Protein AF-A0A328B1W5-F1 (afdb_monomer_lite)

Organism: NCBI:txid1813876

Sequence (144 aa):
MLCAGCALLAGAPPAYAFVLVRAVEPPPRAYAAGPTQTGATWEMILPRVEQVDYLCRLAMGGLPAGAATTAYYWGCYNSKLDAVILVARDGWPSRREWDANRAHEWAHARGWRHNPDGHGTGPASLPPPGAADFRVAARGPAAK

Radius of gyration: 23.41 Å; chains: 1; bounding box: 67×84×39 Å

pLDDT: mean 70.81, std 22.32, range [29.48, 98.0]

Foldseek 3Di:
DDDDDDDDDDPDDPPPPPPDLPLDDADDPVLLDDAFPVNDEEEDEDADQVVQQVVQCVLVPHDDPPPPDPDGDQWAQRPVVSYTYHYDCVVDPDPVNRVRVVSVRSSVRQPADADPVRDDDDPSRDRPVDPPDPDDPPPDDDDD

Structure (mmCIF, N/CA/C/O backbone):
data_AF-A0A328B1W5-F1
#
_entry.id   AF-A0A328B1W5-F1
#
loop_
_atom_site.group_PDB
_atom_site.id
_atom_site.type_symbol
_atom_site.label_atom_id
_atom_site.label_alt_id
_atom_site.label_comp_id
_atom_site.label_asym_id
_atom_site.label_entity_id
_atom_site.label_seq_id
_atom_site.pdbx_PDB_ins_code
_atom_site.Cartn_x
_atom_site.Cartn_y
_atom_site.Cartn_z
_atom_site.occupancy
_atom_site.B_iso_or_equiv
_atom_site.auth_seq_id
_atom_site.auth_comp_id
_atom_site.auth_asym_id
_atom_site.auth_atom_id
_atom_site.pdbx_PDB_model_num
ATOM 1 N N . MET A 1 1 ? 33.327 -67.735 -12.581 1.00 44.75 1 MET A N 1
ATOM 2 C CA . MET A 1 1 ? 33.534 -66.273 -12.508 1.00 44.75 1 MET A CA 1
ATOM 3 C C . MET A 1 1 ? 32.210 -65.631 -12.131 1.00 44.75 1 MET A C 1
ATOM 5 O O . MET A 1 1 ? 31.254 -65.774 -12.880 1.00 44.75 1 MET A O 1
ATOM 9 N N . LEU A 1 2 ? 32.134 -65.044 -10.932 1.00 46.97 2 LEU A N 1
ATOM 10 C CA . LEU A 1 2 ? 30.991 -64.260 -10.459 1.00 46.97 2 LEU A CA 1
ATOM 11 C C . LEU A 1 2 ? 31.016 -62.870 -11.107 1.00 46.97 2 LEU A C 1
ATOM 13 O O . LEU A 1 2 ? 32.076 -62.257 -11.139 1.00 46.97 2 LEU A O 1
ATOM 17 N N . CYS A 1 3 ? 29.849 -62.335 -11.462 1.00 45.84 3 CYS A N 1
ATOM 18 C CA . CYS A 1 3 ? 29.570 -60.908 -11.305 1.00 45.84 3 CYS A CA 1
ATOM 19 C C . CYS A 1 3 ? 28.131 -60.748 -10.811 1.00 45.84 3 CYS A C 1
ATOM 21 O O . CYS A 1 3 ? 27.173 -60.738 -11.579 1.00 45.84 3 CYS A O 1
ATOM 23 N N . ALA A 1 4 ? 28.014 -60.664 -9.487 1.00 50.34 4 ALA A N 1
ATOM 24 C CA . ALA A 1 4 ? 26.887 -60.050 -8.814 1.00 50.34 4 ALA A CA 1
ATOM 25 C C . ALA A 1 4 ? 26.901 -58.544 -9.119 1.00 50.34 4 ALA A C 1
ATOM 27 O O . ALA A 1 4 ? 27.937 -57.897 -8.985 1.00 50.34 4 ALA A O 1
ATOM 28 N N . GLY A 1 5 ? 25.755 -57.997 -9.515 1.00 50.41 5 GLY A N 1
ATOM 29 C CA . GLY A 1 5 ? 25.568 -56.570 -9.763 1.00 50.41 5 GLY A CA 1
ATOM 30 C C . GLY A 1 5 ? 24.226 -56.111 -9.218 1.00 50.41 5 GLY A C 1
ATOM 31 O O . GLY A 1 5 ? 23.298 -55.853 -9.974 1.00 50.41 5 GLY A O 1
ATOM 32 N N . CYS A 1 6 ? 24.120 -56.055 -7.892 1.00 50.28 6 CYS A N 1
ATOM 33 C CA . CYS A 1 6 ? 23.084 -55.302 -7.201 1.00 50.28 6 CYS A CA 1
ATOM 34 C C . CYS A 1 6 ? 23.483 -53.819 -7.255 1.00 50.28 6 CYS A C 1
ATOM 36 O O . CYS A 1 6 ? 24.543 -53.462 -6.747 1.00 50.28 6 CYS A O 1
ATOM 38 N N . ALA A 1 7 ? 22.659 -52.965 -7.860 1.00 53.50 7 ALA A N 1
ATOM 39 C CA . ALA A 1 7 ? 22.752 -51.518 -7.689 1.00 53.50 7 ALA A CA 1
ATOM 40 C C . ALA A 1 7 ? 21.348 -50.947 -7.486 1.00 53.50 7 ALA A C 1
ATOM 42 O O . ALA A 1 7 ? 20.586 -50.675 -8.411 1.00 53.50 7 ALA A O 1
ATOM 43 N N . LEU A 1 8 ? 21.031 -50.854 -6.203 1.00 52.19 8 LEU A N 1
ATOM 44 C CA . LEU A 1 8 ? 19.953 -50.105 -5.593 1.00 52.19 8 LEU A CA 1
ATOM 45 C C . LEU A 1 8 ? 20.075 -48.596 -5.882 1.00 52.19 8 LEU A C 1
ATOM 47 O O . LEU A 1 8 ? 21.170 -48.045 -5.838 1.00 52.19 8 LEU A O 1
ATOM 51 N N . LEU A 1 9 ? 18.901 -47.964 -6.001 1.00 53.53 9 LEU A N 1
ATOM 52 C CA . LEU A 1 9 ? 18.565 -46.583 -5.617 1.00 53.53 9 LEU A CA 1
ATOM 53 C C . LEU A 1 9 ? 19.073 -45.422 -6.487 1.00 53.53 9 LEU A C 1
ATOM 55 O O . LEU A 1 9 ? 20.242 -45.066 -6.473 1.00 53.53 9 LEU A O 1
ATOM 59 N N . ALA A 1 10 ? 18.111 -44.676 -7.033 1.00 49.94 10 ALA A N 1
ATOM 60 C CA . ALA A 1 10 ? 17.960 -43.265 -6.674 1.00 49.94 10 ALA A CA 1
ATOM 61 C C . ALA A 1 10 ? 16.528 -42.811 -6.994 1.00 49.94 10 ALA A C 1
ATOM 63 O O . ALA A 1 10 ? 16.230 -42.350 -8.094 1.00 49.94 10 ALA A O 1
ATOM 64 N N . GLY A 1 11 ? 15.621 -42.948 -6.023 1.00 48.38 11 GLY A N 1
ATOM 65 C CA . GLY A 1 11 ? 14.426 -42.112 -6.012 1.00 48.38 11 GLY A CA 1
ATOM 66 C C . GLY A 1 11 ? 14.896 -40.669 -5.885 1.00 48.38 11 GLY A C 1
ATOM 67 O O . GLY A 1 11 ? 15.501 -40.314 -4.874 1.00 48.38 11 GLY A O 1
ATOM 68 N N . ALA A 1 12 ? 14.691 -39.866 -6.929 1.00 55.09 12 ALA A N 1
ATOM 69 C CA . ALA A 1 12 ? 14.940 -38.437 -6.850 1.00 55.09 12 ALA A CA 1
ATOM 70 C C . ALA A 1 12 ? 14.144 -37.888 -5.653 1.00 55.09 12 ALA A C 1
ATOM 72 O O . ALA A 1 12 ? 12.949 -38.189 -5.542 1.00 55.09 12 ALA A O 1
ATOM 73 N N . PRO A 1 13 ? 14.767 -37.131 -4.733 1.00 51.12 13 PRO A N 1
ATOM 74 C CA . PRO A 1 13 ? 14.004 -36.489 -3.679 1.00 51.12 13 PRO A CA 1
ATOM 75 C C . PRO A 1 13 ? 12.961 -35.574 -4.337 1.00 51.12 13 PRO A C 1
ATOM 77 O O . PRO A 1 13 ? 13.258 -34.975 -5.378 1.00 51.12 13 PRO A O 1
ATOM 80 N N . PRO A 1 14 ? 11.744 -35.448 -3.777 1.00 51.34 14 PRO A N 1
ATOM 81 C CA . PRO A 1 14 ? 10.809 -34.448 -4.258 1.00 51.34 14 PRO A CA 1
ATOM 82 C C . PRO A 1 14 ? 11.517 -33.097 -4.182 1.00 51.34 14 PRO A C 1
ATOM 84 O O . PRO A 1 14 ? 11.970 -32.675 -3.116 1.00 51.34 14 PRO A O 1
ATOM 87 N N . ALA A 1 15 ? 11.666 -32.443 -5.332 1.00 49.88 15 ALA A N 1
ATOM 88 C CA . ALA A 1 15 ? 12.131 -31.074 -5.382 1.00 49.88 15 ALA A CA 1
ATOM 89 C C . ALA A 1 15 ? 11.081 -30.229 -4.657 1.00 49.88 15 ALA A C 1
ATOM 91 O O . ALA A 1 15 ? 10.051 -29.866 -5.224 1.00 49.88 15 ALA A O 1
ATOM 92 N N . TYR A 1 16 ? 11.312 -29.957 -3.375 1.00 40.69 16 TYR A N 1
ATOM 93 C CA . TYR A 1 16 ? 10.593 -28.919 -2.662 1.00 40.69 16 TYR A CA 1
ATOM 94 C C . TYR A 1 16 ? 10.942 -27.608 -3.360 1.00 40.69 16 TYR A C 1
ATOM 96 O O . TYR A 1 16 ? 12.000 -27.020 -3.139 1.00 40.69 16 TYR A O 1
ATOM 104 N N . ALA A 1 17 ? 10.068 -27.179 -4.267 1.00 38.81 17 ALA A N 1
ATOM 105 C CA . ALA A 1 17 ? 10.136 -25.867 -4.871 1.00 38.81 17 ALA A CA 1
ATOM 106 C C . ALA A 1 17 ? 9.815 -24.841 -3.777 1.00 38.81 17 ALA A C 1
ATOM 108 O O . ALA A 1 17 ? 8.674 -24.408 -3.610 1.00 38.81 17 ALA A O 1
ATOM 109 N N . PHE A 1 18 ? 10.828 -24.460 -3.000 1.00 39.06 18 PHE A N 1
ATOM 110 C CA . PHE A 1 18 ? 10.785 -23.272 -2.161 1.00 39.06 18 PHE A CA 1
ATOM 111 C C . PHE A 1 18 ? 10.768 -22.056 -3.083 1.00 39.06 18 PHE A C 1
ATOM 113 O O . PHE A 1 18 ? 11.782 -21.407 -3.325 1.00 39.06 18 PHE A O 1
ATOM 120 N N . VAL A 1 19 ? 9.604 -21.750 -3.646 1.00 43.38 19 VAL A N 1
ATOM 121 C CA . VAL A 1 19 ? 9.406 -20.486 -4.345 1.00 43.38 19 VAL A CA 1
ATOM 122 C C . VAL A 1 19 ? 9.237 -19.432 -3.254 1.00 43.38 19 VAL A C 1
ATOM 124 O O . VAL A 1 19 ? 8.128 -19.161 -2.793 1.00 43.38 19 VAL A O 1
ATOM 127 N N . LEU A 1 20 ? 10.364 -18.917 -2.764 1.00 45.97 20 LEU A N 1
ATOM 128 C CA . LEU A 1 20 ? 10.422 -17.727 -1.924 1.00 45.97 20 LEU A CA 1
ATOM 129 C C . LEU A 1 20 ? 9.872 -16.554 -2.740 1.00 45.97 20 LEU A C 1
ATOM 131 O O . LEU A 1 20 ? 10.432 -16.208 -3.778 1.00 45.97 20 LEU A O 1
ATOM 135 N N . VAL A 1 21 ? 8.785 -15.940 -2.272 1.00 55.72 21 VAL A N 1
ATOM 136 C CA . VAL A 1 21 ? 8.405 -14.606 -2.748 1.00 55.72 21 VAL A CA 1
ATOM 137 C C . VAL A 1 21 ? 9.404 -13.651 -2.120 1.00 55.72 21 VAL A C 1
ATOM 139 O O . VAL A 1 21 ? 9.351 -13.422 -0.918 1.00 55.72 21 VAL A O 1
ATOM 142 N N . ARG A 1 22 ? 10.378 -13.187 -2.904 1.00 60.19 22 ARG A N 1
ATOM 143 C CA . ARG A 1 22 ? 11.475 -12.343 -2.406 1.00 60.19 22 ARG A CA 1
ATOM 144 C C . ARG A 1 22 ? 11.166 -10.849 -2.448 1.00 60.19 22 ARG A C 1
ATOM 146 O O . ARG A 1 22 ? 11.991 -10.070 -1.991 1.00 60.19 22 ARG A O 1
ATOM 153 N N . ALA A 1 23 ? 10.028 -10.454 -3.018 1.00 66.88 23 ALA A N 1
ATOM 154 C CA . ALA A 1 23 ? 9.767 -9.050 -3.308 1.00 66.88 23 ALA A CA 1
ATOM 155 C C . ALA A 1 23 ? 9.504 -8.200 -2.055 1.00 66.88 23 ALA A C 1
ATOM 157 O O . ALA A 1 23 ? 9.891 -7.038 -2.037 1.00 66.88 23 ALA A O 1
ATOM 158 N N . VAL A 1 24 ? 8.883 -8.769 -1.015 1.00 78.62 24 VAL A N 1
ATOM 159 C CA . VAL A 1 24 ? 8.561 -8.058 0.232 1.00 78.62 24 VAL A CA 1
ATOM 160 C C . VAL A 1 24 ? 8.642 -8.978 1.447 1.00 78.62 24 VAL A C 1
ATOM 162 O O . VAL A 1 24 ? 8.438 -10.190 1.338 1.00 78.62 24 VAL A O 1
ATOM 165 N N . GLU A 1 25 ? 8.906 -8.397 2.616 1.00 80.62 25 GLU A N 1
ATOM 166 C CA . GLU A 1 25 ? 8.821 -9.107 3.894 1.00 80.62 25 GLU A CA 1
ATOM 167 C C . GLU A 1 25 ? 7.373 -9.575 4.146 1.00 80.62 25 GLU A C 1
ATOM 169 O O . GLU A 1 25 ? 6.443 -8.775 4.008 1.00 80.62 25 GLU A O 1
ATOM 174 N N . PRO A 1 26 ? 7.128 -10.847 4.511 1.00 83.06 26 PRO A N 1
ATOM 175 C CA . PRO A 1 26 ? 5.785 -11.290 4.859 1.00 83.06 26 PRO A CA 1
ATOM 176 C C . PRO A 1 26 ? 5.321 -10.631 6.168 1.00 83.06 26 PRO A C 1
ATOM 178 O O . PRO A 1 26 ? 6.093 -10.570 7.125 1.00 83.06 26 PRO A O 1
ATOM 181 N N . PRO A 1 27 ? 4.054 -10.195 6.266 1.00 84.75 27 PRO A N 1
ATOM 182 C CA . PRO A 1 27 ? 3.564 -9.585 7.490 1.00 84.75 27 PRO A CA 1
ATOM 183 C C . PRO A 1 27 ? 3.499 -10.604 8.641 1.00 84.75 27 PRO A C 1
ATOM 185 O O . PRO A 1 27 ? 3.157 -11.774 8.419 1.00 84.75 27 PRO A O 1
ATOM 188 N N . PRO A 1 28 ? 3.737 -10.179 9.895 1.00 84.38 28 PRO A N 1
ATOM 189 C CA . PRO A 1 28 ? 3.496 -11.011 11.062 1.00 84.38 28 PRO A CA 1
ATOM 190 C C . PRO A 1 28 ? 2.039 -11.474 11.115 1.00 84.38 28 PRO A C 1
ATOM 192 O O . PRO A 1 28 ? 1.113 -10.732 10.776 1.00 84.38 28 PRO A O 1
ATOM 195 N N . ARG A 1 29 ? 1.811 -12.690 11.628 1.00 85.00 29 ARG A N 1
ATOM 196 C CA . ARG A 1 29 ? 0.475 -13.313 11.677 1.00 85.00 29 ARG A CA 1
ATOM 197 C C . ARG A 1 29 ? -0.590 -12.430 12.345 1.00 85.00 29 ARG A C 1
ATOM 199 O O . ARG A 1 29 ? -1.740 -12.470 11.922 1.00 85.00 29 ARG A O 1
ATOM 206 N N . ALA A 1 30 ? -0.209 -11.628 13.341 1.00 84.50 30 ALA A N 1
ATOM 207 C CA . ALA A 1 30 ? -1.109 -10.715 14.051 1.00 84.50 30 ALA A CA 1
ATOM 208 C C . ALA A 1 30 ? -1.712 -9.609 13.160 1.00 84.50 30 ALA A C 1
ATOM 210 O O . ALA A 1 30 ? -2.779 -9.099 13.480 1.00 84.50 30 ALA A O 1
ATOM 211 N N . TYR A 1 31 ? -1.064 -9.273 12.041 1.00 87.62 31 TYR A N 1
ATOM 212 C CA . TYR A 1 31 ? -1.486 -8.211 11.119 1.00 87.62 31 TYR A CA 1
ATOM 213 C C . TYR A 1 31 ? -1.925 -8.737 9.744 1.00 87.62 31 TYR A C 1
ATOM 215 O O . TYR A 1 31 ? -2.360 -7.969 8.885 1.00 87.62 31 TYR A O 1
ATOM 223 N N . ALA A 1 32 ? -1.850 -10.052 9.522 1.00 86.62 32 ALA A N 1
ATOM 224 C CA . ALA A 1 32 ? -2.240 -10.670 8.257 1.00 86.62 32 ALA A CA 1
ATOM 225 C C . ALA A 1 32 ? -3.751 -10.530 7.966 1.00 86.62 32 ALA A C 1
ATOM 227 O O . ALA A 1 32 ? -4.160 -10.482 6.806 1.00 86.62 32 ALA A O 1
ATOM 228 N N . ALA A 1 33 ? -4.581 -10.432 9.010 1.00 86.88 33 ALA A N 1
ATOM 229 C CA . ALA A 1 33 ? -6.036 -10.316 8.925 1.00 86.88 33 ALA A CA 1
ATOM 230 C C . ALA A 1 33 ? -6.601 -9.467 10.081 1.00 86.88 33 ALA A C 1
ATOM 232 O O . ALA A 1 33 ? -5.878 -9.132 11.014 1.00 86.88 33 ALA A O 1
ATOM 233 N N . GLY A 1 34 ? -7.894 -9.130 10.021 1.00 87.50 34 GLY A N 1
ATOM 234 C CA . GLY A 1 34 ? -8.593 -8.331 11.041 1.00 87.50 34 GLY A CA 1
ATOM 235 C C . GLY A 1 34 ? -8.988 -6.931 10.554 1.00 87.50 34 GLY A C 1
ATOM 236 O O . GLY A 1 34 ? -8.740 -6.598 9.396 1.00 87.50 34 GLY A O 1
ATOM 237 N N . PRO A 1 35 ? -9.630 -6.104 11.389 1.00 89.56 35 PRO A N 1
ATOM 238 C CA . PRO A 1 35 ? -9.978 -4.740 11.004 1.00 89.56 35 PRO A CA 1
ATOM 239 C C . PRO A 1 35 ? -8.716 -3.903 10.761 1.00 89.56 35 PRO A C 1
ATOM 241 O O . PRO A 1 35 ? -7.663 -4.157 11.347 1.00 89.56 35 PRO A O 1
ATOM 244 N N . THR A 1 36 ? -8.817 -2.900 9.894 1.00 92.12 36 THR A N 1
ATOM 245 C CA . THR A 1 36 ? -7.792 -1.853 9.817 1.00 92.12 36 THR A CA 1
ATOM 246 C C . THR A 1 36 ? -7.947 -0.874 10.973 1.00 92.12 36 THR A C 1
ATOM 248 O O . THR A 1 36 ? -8.952 -0.899 11.683 1.00 92.12 36 THR A O 1
ATOM 251 N N . GLN A 1 37 ? -6.962 0.003 11.169 1.00 86.12 37 GLN A N 1
ATOM 252 C CA . GLN A 1 37 ? -6.978 1.003 12.246 1.00 86.12 37 GLN A CA 1
ATOM 253 C C . GLN A 1 37 ? -8.213 1.922 12.211 1.00 86.12 37 GLN A C 1
ATOM 255 O O . GLN A 1 37 ? -8.625 2.430 13.249 1.00 86.12 37 GLN A O 1
ATOM 260 N N . THR A 1 38 ? -8.801 2.132 11.034 1.00 85.62 38 THR A N 1
ATOM 261 C CA . THR A 1 38 ? -9.949 3.023 10.803 1.00 85.62 38 THR A CA 1
ATOM 262 C C . THR A 1 38 ? -11.250 2.271 10.511 1.00 85.62 38 THR A C 1
ATOM 264 O O . THR A 1 38 ? -12.330 2.839 10.650 1.00 85.62 38 THR A O 1
ATOM 267 N N . GLY A 1 39 ? -11.163 1.014 10.062 1.00 86.06 39 GLY A N 1
ATOM 268 C CA . GLY A 1 39 ? -12.302 0.225 9.589 1.00 86.06 39 GLY A CA 1
ATOM 269 C C . GLY A 1 39 ? -12.844 0.618 8.205 1.00 86.06 39 GLY A C 1
ATOM 270 O O . GLY A 1 39 ? -13.786 -0.024 7.747 1.00 86.06 39 GLY A O 1
ATOM 271 N N . ALA A 1 40 ? -12.266 1.623 7.535 1.00 90.62 40 ALA A N 1
ATOM 272 C CA . ALA A 1 40 ? -12.741 2.159 6.250 1.00 90.62 40 ALA A CA 1
ATOM 273 C C . ALA A 1 40 ? -11.677 2.133 5.133 1.00 90.62 40 ALA A C 1
ATOM 275 O O . ALA A 1 40 ? -11.874 2.725 4.070 1.00 90.62 40 ALA A O 1
ATOM 276 N N . THR A 1 41 ? -10.567 1.425 5.361 1.00 94.44 41 THR A N 1
ATOM 277 C CA . THR A 1 41 ? -9.443 1.394 4.424 1.00 94.44 41 THR A CA 1
ATOM 278 C C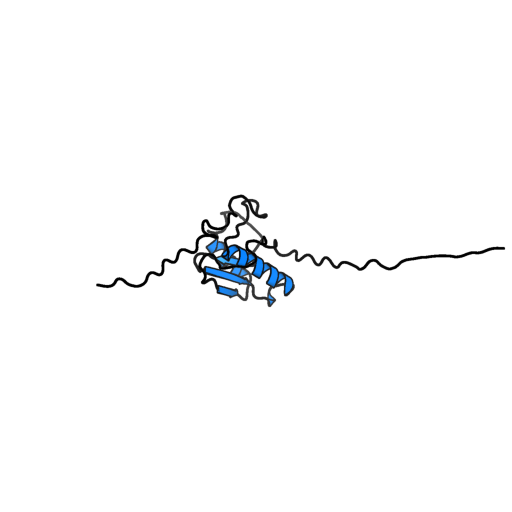 . THR A 1 41 ? -9.843 0.811 3.074 1.00 94.44 41 THR A C 1
ATOM 280 O O . THR A 1 41 ? -10.490 -0.237 2.999 1.00 94.44 41 THR A O 1
ATOM 283 N N . TRP A 1 42 ? -9.400 1.462 2.003 1.00 96.81 42 TRP A N 1
ATOM 284 C CA . TRP A 1 42 ? -9.683 1.080 0.620 1.00 96.81 42 TRP A CA 1
ATOM 285 C C . TRP A 1 42 ? -8.399 0.993 -0.217 1.00 96.81 42 TRP A C 1
ATOM 287 O O . TRP A 1 42 ? -7.319 1.381 0.230 1.00 96.81 42 TRP A O 1
ATOM 297 N N . GLU A 1 43 ? -8.499 0.452 -1.433 1.00 98.00 43 GLU A N 1
ATOM 298 C CA . GLU A 1 43 ? -7.353 0.285 -2.336 1.00 98.00 43 GLU A CA 1
ATOM 299 C C . GLU A 1 43 ? -7.330 1.333 -3.444 1.00 98.00 43 GLU A C 1
ATOM 301 O O . GLU A 1 43 ? -8.294 1.489 -4.193 1.00 98.00 43 GLU A O 1
ATOM 306 N N . MET A 1 44 ? -6.182 1.986 -3.602 1.00 97.94 44 MET A N 1
ATOM 307 C CA . MET A 1 44 ? -5.878 2.863 -4.723 1.00 97.94 44 MET A CA 1
ATOM 308 C C . MET A 1 44 ? -4.852 2.176 -5.624 1.00 97.94 44 MET A C 1
ATOM 310 O O . MET A 1 44 ? -3.668 2.109 -5.299 1.00 97.94 44 MET A O 1
ATOM 314 N N . ILE A 1 45 ? -5.306 1.672 -6.769 1.00 97.38 45 ILE A N 1
ATOM 315 C CA . ILE A 1 45 ? -4.445 0.989 -7.739 1.00 97.38 45 ILE A CA 1
ATOM 316 C C . ILE A 1 45 ? -4.068 1.975 -8.844 1.00 97.38 45 ILE A C 1
ATOM 318 O O . ILE A 1 45 ? -4.942 2.495 -9.537 1.00 97.38 45 ILE A O 1
ATOM 322 N N . LEU A 1 46 ? -2.770 2.229 -9.012 1.00 95.12 46 LEU A N 1
ATOM 323 C CA . LEU A 1 46 ? -2.242 3.182 -9.989 1.00 95.12 46 LEU A CA 1
ATOM 324 C C . LEU A 1 46 ? -1.439 2.466 -11.080 1.00 95.12 46 LEU A C 1
ATOM 326 O O . LEU A 1 46 ? -0.709 1.522 -10.782 1.00 95.12 46 LEU A O 1
ATOM 330 N N . PRO A 1 47 ? -1.522 2.915 -12.342 1.00 93.50 47 PRO A N 1
ATOM 331 C CA . PRO A 1 47 ? -0.924 2.200 -13.468 1.00 93.50 47 PRO A CA 1
ATOM 332 C C . PRO A 1 47 ? 0.607 2.280 -13.516 1.00 93.50 47 PRO A C 1
ATOM 334 O O . PRO A 1 47 ? 1.231 1.509 -14.236 1.00 93.50 47 PRO A O 1
ATOM 337 N N . ARG A 1 48 ? 1.228 3.231 -12.809 1.00 89.12 48 ARG A N 1
ATOM 338 C CA . ARG A 1 48 ? 2.661 3.527 -12.935 1.00 89.12 48 ARG A CA 1
ATOM 339 C C . ARG A 1 48 ? 3.353 3.634 -11.582 1.00 89.12 48 ARG A C 1
ATOM 341 O O . ARG A 1 48 ? 2.834 4.288 -10.674 1.00 89.12 48 ARG A O 1
ATOM 348 N N . VAL A 1 49 ? 4.544 3.041 -11.475 1.00 89.00 49 VAL A N 1
ATOM 349 C CA . VAL A 1 49 ? 5.346 3.017 -10.239 1.00 89.00 49 VAL A CA 1
ATOM 350 C C . VAL A 1 49 ? 5.729 4.418 -9.772 1.00 89.00 49 VAL A C 1
ATOM 352 O O . VAL A 1 49 ? 5.718 4.686 -8.579 1.00 89.00 49 VAL A O 1
ATOM 355 N N . GLU A 1 50 ? 5.938 5.360 -10.689 1.00 88.81 50 GLU A N 1
ATOM 356 C CA . GLU A 1 50 ? 6.296 6.740 -10.357 1.00 88.81 50 GLU A CA 1
ATOM 357 C C . GLU A 1 50 ? 5.159 7.474 -9.632 1.00 88.81 50 GLU A C 1
ATOM 359 O O . GLU A 1 50 ? 5.406 8.329 -8.783 1.00 88.81 50 GLU A O 1
ATOM 364 N N . GLN A 1 51 ? 3.899 7.140 -9.940 1.00 90.75 51 GLN A N 1
ATOM 365 C CA . GLN A 1 51 ? 2.740 7.738 -9.269 1.00 90.75 51 GLN A CA 1
ATOM 366 C C . GLN A 1 51 ? 2.597 7.207 -7.842 1.00 90.75 51 GLN A C 1
ATOM 368 O O . GLN A 1 51 ? 2.308 7.977 -6.925 1.00 90.75 51 GLN A O 1
ATOM 373 N N . VAL A 1 52 ? 2.824 5.904 -7.659 1.00 92.06 52 VAL A N 1
ATOM 374 C CA . VAL A 1 52 ? 2.837 5.270 -6.336 1.00 92.06 52 VAL A CA 1
ATOM 375 C C . VAL A 1 52 ? 3.981 5.829 -5.501 1.00 92.06 52 VAL A C 1
ATOM 377 O O . VAL A 1 52 ? 3.739 6.319 -4.402 1.00 92.06 52 VAL A O 1
ATOM 380 N N . ASP A 1 53 ? 5.197 5.859 -6.049 1.00 88.31 53 ASP A N 1
ATOM 381 C CA . ASP A 1 53 ? 6.387 6.385 -5.382 1.00 88.31 53 ASP A CA 1
ATOM 382 C C . ASP A 1 53 ? 6.193 7.831 -4.911 1.00 88.31 53 ASP A C 1
ATOM 384 O O . ASP A 1 53 ? 6.452 8.152 -3.749 1.00 88.31 53 ASP A O 1
ATOM 388 N N . TYR A 1 54 ? 5.644 8.691 -5.773 1.00 87.75 54 TYR A N 1
ATOM 389 C CA . TYR A 1 54 ? 5.325 10.073 -5.425 1.00 87.75 54 TYR A CA 1
ATOM 390 C C . TYR A 1 54 ? 4.357 10.171 -4.235 1.00 87.75 54 TYR A C 1
ATOM 392 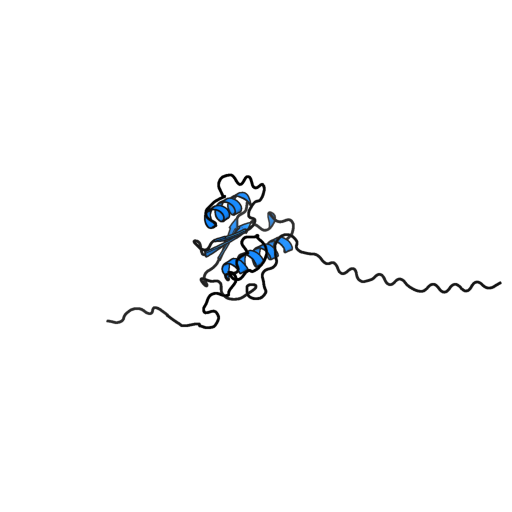O O . TYR A 1 54 ? 4.652 10.851 -3.248 1.00 87.75 54 TYR A O 1
ATOM 400 N N . LEU A 1 55 ? 3.216 9.474 -4.290 1.00 90.12 55 LEU A N 1
ATOM 401 C CA . LEU A 1 55 ? 2.214 9.529 -3.221 1.00 90.12 55 LEU A CA 1
ATOM 402 C C . LEU A 1 55 ? 2.723 8.919 -1.912 1.00 90.12 55 LEU A C 1
ATOM 404 O O . LEU A 1 55 ? 2.453 9.460 -0.838 1.00 90.12 55 LEU A O 1
ATOM 408 N N . CYS A 1 56 ? 3.481 7.828 -1.989 1.00 89.12 56 CYS A N 1
ATOM 409 C CA . CYS A 1 56 ? 4.038 7.165 -0.818 1.00 89.12 56 CYS A CA 1
ATOM 410 C C . CYS A 1 56 ? 5.111 8.013 -0.131 1.00 89.12 56 CYS A C 1
ATOM 412 O O . CYS A 1 56 ? 5.096 8.148 1.093 1.00 89.12 56 CYS A O 1
ATOM 414 N N . ARG A 1 57 ? 5.973 8.697 -0.892 1.00 85.75 57 ARG A N 1
ATOM 415 C CA . ARG A 1 57 ? 6.921 9.668 -0.323 1.00 85.75 57 ARG A CA 1
ATOM 416 C C . ARG A 1 57 ? 6.212 10.823 0.374 1.00 85.75 57 ARG A C 1
ATOM 418 O O . ARG A 1 57 ? 6.620 11.206 1.467 1.00 85.75 57 ARG A O 1
ATOM 425 N N . LEU A 1 58 ? 5.137 11.356 -0.211 1.00 84.00 58 LEU A N 1
ATOM 426 C CA . LEU A 1 58 ? 4.334 12.400 0.437 1.00 84.00 58 LEU A CA 1
ATOM 427 C C . LEU A 1 58 ? 3.689 11.909 1.740 1.00 84.00 58 LEU A C 1
ATOM 429 O O . LEU A 1 58 ? 3.650 12.649 2.726 1.00 84.00 58 LEU A O 1
ATOM 433 N N . ALA A 1 59 ? 3.200 10.667 1.758 1.00 83.75 59 ALA A N 1
ATOM 434 C CA . ALA A 1 59 ? 2.605 10.061 2.945 1.00 83.75 59 ALA A CA 1
ATOM 435 C C . ALA A 1 59 ? 3.615 9.933 4.097 1.00 83.75 59 ALA A C 1
ATOM 437 O O . ALA A 1 59 ? 3.254 10.158 5.252 1.00 83.75 59 ALA A O 1
ATOM 438 N N . MET A 1 60 ? 4.879 9.636 3.781 1.00 76.25 60 MET A N 1
ATOM 439 C CA . MET A 1 60 ? 5.937 9.392 4.767 1.00 76.25 60 MET A CA 1
ATOM 440 C C . MET A 1 60 ? 6.755 10.630 5.164 1.00 76.25 60 MET A C 1
ATOM 442 O O . MET A 1 60 ? 7.724 10.508 5.906 1.00 76.25 60 MET A O 1
ATOM 446 N N . GLY A 1 61 ? 6.347 11.829 4.738 1.00 71.50 61 GLY A N 1
ATOM 447 C CA . GLY A 1 61 ? 7.004 13.081 5.138 1.00 71.50 61 GLY A CA 1
ATOM 448 C C . GLY A 1 61 ? 8.160 13.519 4.234 1.00 71.50 61 GLY A C 1
ATOM 449 O O . GLY A 1 61 ? 8.935 14.388 4.623 1.00 71.50 61 GLY A O 1
ATOM 450 N N . GLY A 1 62 ? 8.239 12.975 3.017 1.00 63.38 62 GLY A N 1
ATOM 451 C CA . GLY A 1 62 ? 9.238 13.322 2.008 1.00 63.38 62 GLY A CA 1
ATOM 452 C C . GLY A 1 62 ? 10.472 12.416 2.018 1.00 63.38 62 GLY A C 1
ATOM 453 O O . GLY A 1 62 ? 10.662 11.569 2.886 1.00 63.38 62 GLY A O 1
ATOM 454 N N . LEU A 1 63 ? 11.317 12.586 1.000 1.00 55.34 63 LEU A N 1
ATOM 455 C CA . LEU A 1 63 ? 12.671 12.034 0.986 1.00 55.34 63 LEU A CA 1
ATOM 456 C C . LEU A 1 63 ? 13.531 12.796 2.006 1.00 55.34 63 LEU A C 1
ATOM 458 O O . LEU A 1 63 ? 13.469 14.029 2.009 1.00 55.34 63 LEU A O 1
ATOM 462 N N . PRO A 1 64 ? 14.379 12.133 2.814 1.00 54.31 64 PRO A N 1
ATOM 463 C CA . PRO A 1 64 ? 15.441 12.852 3.500 1.00 54.31 64 PRO A CA 1
ATOM 464 C C . PRO A 1 64 ? 16.264 13.618 2.455 1.00 54.31 64 PRO A C 1
ATOM 466 O O . PRO A 1 64 ? 16.652 13.060 1.424 1.00 54.31 64 PRO A O 1
ATOM 469 N N . ALA A 1 65 ? 16.474 14.916 2.684 1.00 43.81 65 ALA A N 1
ATOM 470 C CA . ALA A 1 65 ? 17.216 15.767 1.761 1.00 43.81 65 ALA A CA 1
ATOM 471 C C . ALA A 1 65 ? 18.607 15.156 1.501 1.00 43.81 65 ALA A C 1
ATOM 473 O O . ALA A 1 65 ? 19.369 14.931 2.437 1.00 43.81 65 ALA A O 1
ATOM 474 N N . GLY A 1 66 ? 18.916 14.852 0.235 1.00 43.84 66 GLY A N 1
ATOM 475 C CA 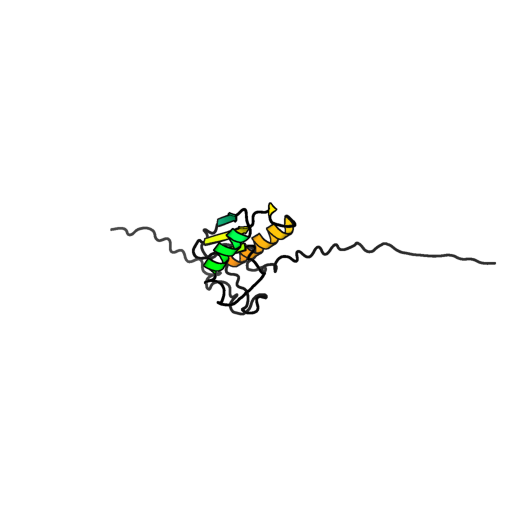. GLY A 1 66 ? 20.186 14.233 -0.174 1.00 43.84 66 GLY A CA 1
ATOM 476 C C . GLY A 1 66 ? 20.164 12.709 -0.351 1.00 43.84 66 GLY A C 1
ATOM 477 O O . GLY A 1 66 ? 21.164 12.143 -0.788 1.00 43.84 66 GLY A O 1
ATOM 478 N N . ALA A 1 67 ? 19.045 12.029 -0.083 1.00 49.28 67 ALA A N 1
ATOM 479 C CA . ALA A 1 67 ? 18.911 10.603 -0.362 1.00 49.28 67 ALA A CA 1
ATOM 480 C C . ALA A 1 67 ? 18.689 10.362 -1.865 1.00 49.28 67 ALA A C 1
ATOM 482 O O . ALA A 1 67 ? 17.562 10.282 -2.350 1.00 49.28 67 ALA A O 1
ATOM 483 N N . ALA A 1 68 ? 19.787 10.248 -2.614 1.00 44.44 68 ALA A N 1
ATOM 484 C CA . ALA A 1 68 ? 19.777 9.702 -3.965 1.00 44.44 68 ALA A CA 1
ATOM 485 C C . ALA A 1 68 ? 19.534 8.187 -3.884 1.00 44.44 68 ALA A C 1
ATOM 487 O O . ALA A 1 68 ? 20.459 7.385 -3.970 1.00 44.44 68 ALA A O 1
ATOM 488 N N . THR A 1 69 ? 18.288 7.781 -3.648 1.00 53.97 69 THR A N 1
ATOM 489 C CA . THR A 1 69 ? 17.921 6.365 -3.687 1.00 53.97 69 THR A CA 1
ATOM 490 C C . THR A 1 69 ? 17.432 6.022 -5.084 1.00 53.97 69 THR A C 1
ATOM 492 O O . THR A 1 69 ? 16.441 6.580 -5.543 1.00 53.97 69 THR A O 1
ATOM 495 N N . THR A 1 70 ? 18.070 5.051 -5.735 1.00 59.59 70 THR A N 1
ATOM 496 C CA . THR A 1 70 ? 17.528 4.374 -6.928 1.00 59.59 70 THR A CA 1
ATOM 497 C C . THR A 1 70 ? 16.307 3.500 -6.606 1.00 59.59 70 THR A C 1
ATOM 499 O O . THR A 1 70 ? 15.739 2.893 -7.507 1.00 59.59 70 THR A O 1
ATOM 502 N N . ALA A 1 71 ? 15.912 3.421 -5.331 1.00 70.19 71 ALA A N 1
ATOM 503 C CA . ALA A 1 71 ? 14.772 2.658 -4.848 1.00 70.19 71 ALA A CA 1
ATOM 504 C C . ALA A 1 71 ? 13.462 3.455 -4.939 1.00 70.19 71 ALA A C 1
ATOM 506 O O . ALA A 1 71 ? 13.413 4.640 -4.596 1.00 70.19 71 ALA A O 1
ATOM 507 N N . TYR A 1 72 ? 12.401 2.762 -5.345 1.00 76.75 72 TYR A N 1
ATOM 508 C CA . TYR A 1 72 ? 11.034 3.268 -5.472 1.00 76.75 72 TYR A CA 1
ATOM 509 C C . TYR A 1 72 ? 10.081 2.463 -4.585 1.00 76.75 72 TYR A C 1
ATOM 511 O O . TYR A 1 72 ? 10.276 1.260 -4.389 1.00 76.75 72 TYR A O 1
ATOM 519 N N . TYR A 1 73 ? 9.037 3.119 -4.079 1.00 86.38 73 TYR A N 1
ATOM 520 C CA . TYR A 1 73 ? 7.933 2.432 -3.411 1.00 86.38 73 TYR A CA 1
ATOM 521 C C . TYR A 1 73 ? 7.040 1.733 -4.433 1.00 86.38 73 TYR A C 1
ATOM 523 O O . TYR A 1 73 ? 6.524 2.350 -5.363 1.00 86.38 73 TYR A O 1
ATOM 531 N N . TRP A 1 74 ? 6.816 0.442 -4.210 1.00 89.56 74 TRP A N 1
ATOM 532 C CA . TRP A 1 74 ? 5.868 -0.370 -4.975 1.00 89.56 74 TRP A CA 1
ATOM 533 C C . TRP A 1 74 ? 4.460 -0.393 -4.358 1.00 89.56 74 TRP A C 1
ATOM 535 O O . TRP A 1 74 ? 3.486 -0.792 -5.007 1.00 89.56 74 TRP A O 1
ATOM 545 N N . GLY A 1 75 ? 4.348 0.077 -3.118 1.00 93.12 75 GLY A N 1
ATOM 546 C CA . GLY A 1 75 ? 3.111 0.327 -2.404 1.00 93.12 75 GLY A CA 1
ATOM 547 C C . GLY A 1 75 ? 3.373 1.053 -1.086 1.00 93.12 75 GLY A C 1
ATOM 548 O O . GLY A 1 75 ? 4.523 1.256 -0.693 1.00 93.12 75 GLY A O 1
ATOM 549 N N . CYS A 1 76 ? 2.296 1.506 -0.456 1.00 92.50 76 CYS A N 1
ATOM 550 C CA . CYS A 1 76 ? 2.293 2.005 0.916 1.00 92.50 76 CYS A CA 1
ATOM 551 C C . CYS A 1 76 ? 0.865 2.014 1.474 1.00 92.50 76 CYS A C 1
ATOM 553 O O . CYS A 1 76 ? -0.111 2.137 0.728 1.00 92.50 76 CYS A O 1
ATOM 555 N N . TYR A 1 77 ? 0.730 2.018 2.797 1.00 93.75 77 TYR A N 1
ATOM 556 C CA . TYR A 1 77 ? -0.474 2.519 3.460 1.00 93.75 77 TYR A CA 1
ATOM 557 C C . TYR A 1 77 ? -0.336 4.017 3.776 1.00 93.75 77 TYR A C 1
ATOM 559 O O . TYR A 1 77 ? 0.578 4.436 4.488 1.00 93.75 77 TYR A O 1
ATOM 567 N N . ASN A 1 78 ? -1.270 4.832 3.285 1.00 91.31 78 ASN A N 1
ATOM 568 C CA . ASN A 1 78 ? -1.359 6.258 3.589 1.00 91.31 78 ASN A CA 1
ATOM 569 C C . ASN A 1 78 ? -2.466 6.514 4.619 1.00 91.31 78 ASN A C 1
ATOM 571 O O . ASN A 1 78 ? -3.650 6.515 4.284 1.00 91.31 78 ASN A O 1
ATOM 575 N N . SER A 1 79 ? -2.080 6.809 5.861 1.00 87.00 79 SER A N 1
ATOM 576 C CA . SER A 1 79 ? -3.017 7.041 6.967 1.00 87.00 79 SER A CA 1
ATOM 577 C C . SER A 1 79 ? -3.851 8.319 6.846 1.00 87.00 79 SER A C 1
ATOM 579 O O .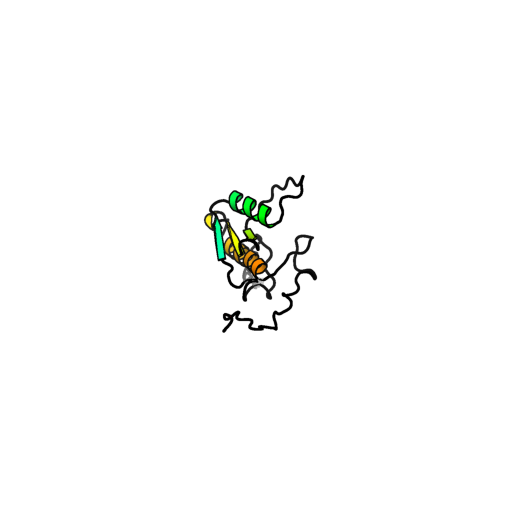 SER A 1 79 ? -4.898 8.411 7.478 1.00 87.00 79 SER A O 1
ATOM 581 N N . LYS A 1 80 ? -3.424 9.307 6.047 1.00 85.38 80 LYS A N 1
ATOM 582 C CA . LYS A 1 80 ? -4.198 10.542 5.824 1.00 85.38 80 LYS A CA 1
ATOM 583 C C . LYS A 1 80 ? -5.369 10.318 4.870 1.00 85.38 80 LYS A C 1
ATOM 585 O O . LYS A 1 80 ? -6.393 10.975 5.007 1.00 85.38 80 LYS A O 1
ATOM 590 N N . LEU A 1 81 ? -5.188 9.426 3.895 1.00 89.81 81 LEU A N 1
ATOM 591 C CA . LEU A 1 81 ? -6.217 9.044 2.920 1.00 89.81 81 LEU A CA 1
ATOM 592 C C . LEU A 1 81 ? -6.988 7.788 3.330 1.00 89.81 81 LEU A C 1
ATOM 594 O O . LEU A 1 81 ? -7.990 7.462 2.697 1.00 89.81 81 LEU A O 1
ATOM 598 N N . ASP A 1 82 ? -6.484 7.080 4.342 1.00 92.19 82 ASP A N 1
ATOM 599 C CA . ASP A 1 82 ? -6.919 5.739 4.711 1.00 92.19 82 ASP A CA 1
ATOM 600 C C . ASP A 1 82 ? -6.938 4.785 3.502 1.00 92.19 82 ASP A C 1
ATOM 602 O O . ASP A 1 82 ? -7.924 4.114 3.201 1.00 92.19 82 ASP A O 1
ATOM 606 N N . ALA A 1 83 ? -5.833 4.781 2.753 1.00 96.31 83 ALA A N 1
ATOM 607 C CA . ALA A 1 83 ? -5.730 4.063 1.489 1.00 96.31 83 ALA A CA 1
ATOM 608 C C . ALA A 1 83 ? -4.474 3.191 1.436 1.00 96.31 83 ALA A C 1
ATOM 610 O O . ALA A 1 83 ? -3.376 3.642 1.773 1.00 96.31 83 ALA A O 1
ATOM 611 N N . VAL A 1 84 ? -4.636 1.960 0.957 1.00 97.69 84 VAL A N 1
ATOM 612 C CA . VAL A 1 84 ? -3.546 1.096 0.499 1.00 97.69 84 VAL A CA 1
ATOM 613 C C . VAL A 1 84 ? -3.277 1.431 -0.965 1.00 97.69 84 VAL A C 1
ATOM 615 O O . VAL A 1 84 ? -4.102 1.160 -1.837 1.00 97.69 84 VAL A O 1
ATOM 618 N N . ILE A 1 85 ? -2.142 2.068 -1.229 1.00 97.44 85 ILE A N 1
ATOM 619 C CA . ILE A 1 85 ? -1.725 2.505 -2.561 1.00 97.44 85 ILE A CA 1
ATOM 620 C C . ILE A 1 85 ? -0.836 1.419 -3.160 1.00 97.44 85 ILE A C 1
ATOM 622 O O . ILE A 1 85 ? 0.132 1.000 -2.529 1.00 97.44 85 ILE A O 1
ATOM 626 N N . LEU A 1 86 ? -1.162 0.956 -4.365 1.00 97.00 86 LEU A N 1
ATOM 627 C CA . LEU A 1 86 ? -0.482 -0.159 -5.028 1.00 97.00 86 LEU A CA 1
ATOM 628 C C . LEU A 1 86 ? -0.209 0.164 -6.494 1.00 97.00 86 LEU A C 1
ATOM 630 O O . LEU A 1 86 ? -1.038 0.774 -7.174 1.00 97.00 86 LEU A O 1
ATOM 634 N N . VAL A 1 87 ? 0.920 -0.324 -7.011 1.00 94.62 87 VAL A N 1
ATOM 635 C CA . VAL A 1 87 ? 1.130 -0.398 -8.464 1.00 94.62 87 VAL A CA 1
ATOM 636 C C . VAL A 1 87 ? 0.189 -1.454 -9.046 1.00 94.62 87 VAL A C 1
ATOM 638 O O . VAL A 1 87 ? -0.047 -2.500 -8.433 1.00 94.62 87 VAL A O 1
ATOM 641 N N . ALA A 1 88 ? -0.359 -1.186 -10.228 1.00 95.12 88 ALA A N 1
ATOM 642 C CA . ALA A 1 88 ? -1.186 -2.123 -10.970 1.00 95.12 88 ALA A CA 1
ATOM 643 C C . ALA A 1 88 ? -0.453 -3.451 -11.230 1.00 95.12 88 ALA A C 1
ATOM 645 O O . ALA A 1 88 ? 0.773 -3.526 -11.312 1.00 95.12 88 ALA A O 1
ATOM 646 N N . ARG A 1 89 ? -1.226 -4.538 -11.309 1.00 92.38 89 ARG A N 1
ATOM 647 C CA . ARG A 1 89 ? -0.712 -5.918 -11.344 1.00 92.38 89 ARG A CA 1
ATOM 648 C C . ARG A 1 89 ? 0.158 -6.225 -12.572 1.00 92.38 89 ARG A C 1
ATOM 650 O O . ARG A 1 89 ? 0.970 -7.140 -12.524 1.00 92.38 89 AR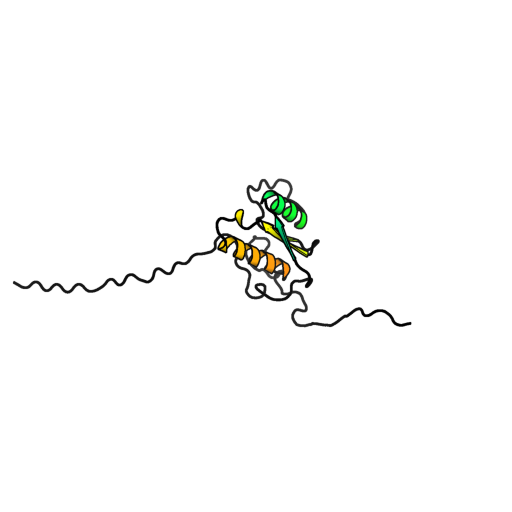G A O 1
ATOM 657 N N . ASP A 1 90 ? -0.022 -5.500 -13.664 1.00 89.75 90 ASP A N 1
ATOM 658 C CA . ASP A 1 90 ? 0.813 -5.554 -14.869 1.00 89.75 90 ASP A CA 1
ATOM 659 C C . ASP A 1 90 ? 2.210 -4.944 -14.673 1.00 89.75 90 ASP A C 1
ATOM 661 O O . ASP A 1 90 ? 3.136 -5.321 -15.386 1.00 89.75 90 ASP A O 1
ATOM 665 N N . GLY A 1 91 ? 2.394 -4.083 -13.669 1.00 84.31 91 GLY A N 1
ATOM 666 C CA . GLY A 1 91 ? 3.702 -3.560 -13.274 1.00 84.31 91 GLY A CA 1
ATOM 667 C C . GLY A 1 91 ? 4.588 -4.557 -12.513 1.00 84.31 91 GLY A C 1
ATOM 668 O O . GLY A 1 91 ? 5.727 -4.224 -12.201 1.00 84.31 91 GLY A O 1
ATOM 669 N N . TRP A 1 92 ? 4.094 -5.761 -12.198 1.00 87.69 92 TRP A N 1
ATOM 670 C CA . TRP A 1 92 ? 4.799 -6.749 -11.375 1.00 87.69 92 TRP A CA 1
ATOM 671 C C . TRP A 1 92 ? 5.276 -7.965 -12.177 1.00 87.69 92 TRP A C 1
ATOM 673 O O . TRP A 1 92 ? 4.557 -8.422 -13.069 1.00 87.69 92 TRP A O 1
ATOM 683 N N . PRO A 1 93 ? 6.424 -8.579 -11.817 1.00 86.25 93 PRO A N 1
ATOM 684 C CA . PRO A 1 93 ? 6.933 -9.757 -12.526 1.00 86.25 93 PRO A CA 1
ATOM 685 C C . PRO A 1 93 ? 6.001 -10.970 -12.411 1.00 86.25 93 PRO A C 1
ATOM 687 O O . PRO A 1 93 ? 5.935 -11.806 -13.313 1.00 86.25 93 PRO A O 1
ATOM 690 N N . SER A 1 94 ? 5.249 -11.072 -11.311 1.00 89.50 94 SER A N 1
ATOM 691 C CA . SER A 1 94 ? 4.269 -12.131 -11.112 1.00 89.50 94 SER A CA 1
ATOM 692 C C . SER A 1 94 ? 3.068 -11.682 -10.283 1.00 89.50 94 SER A C 1
ATOM 694 O O . SER A 1 94 ? 3.146 -10.807 -9.419 1.00 89.50 94 SER A O 1
ATOM 696 N N . ARG A 1 95 ? 1.935 -12.368 -10.487 1.00 91.06 95 ARG A N 1
ATOM 697 C CA . ARG A 1 95 ? 0.730 -12.193 -9.660 1.00 91.06 95 ARG A CA 1
ATOM 698 C C . ARG A 1 95 ? 1.015 -12.444 -8.176 1.00 91.06 95 ARG A C 1
ATOM 700 O O . ARG A 1 95 ? 0.466 -11.761 -7.321 1.00 91.06 95 ARG A O 1
ATOM 707 N N . ARG A 1 96 ? 1.884 -13.413 -7.888 1.00 90.56 96 ARG A N 1
ATOM 708 C CA . ARG A 1 96 ? 2.224 -13.815 -6.525 1.00 90.56 96 ARG A CA 1
ATOM 709 C C . ARG A 1 96 ? 2.992 -12.730 -5.772 1.00 90.56 96 ARG A C 1
ATOM 711 O O . ARG A 1 96 ? 2.746 -12.544 -4.587 1.00 90.56 96 ARG A O 1
ATOM 718 N N . GLU A 1 97 ? 3.904 -12.027 -6.438 1.00 89.81 97 GLU A N 1
ATOM 719 C CA . GLU A 1 97 ? 4.620 -10.901 -5.828 1.00 89.81 97 GLU A CA 1
ATOM 720 C C . GLU A 1 97 ? 3.688 -9.715 -5.584 1.00 89.81 97 GLU A C 1
ATOM 722 O O . GLU A 1 97 ? 3.730 -9.131 -4.505 1.00 89.81 97 GLU A O 1
ATOM 727 N N . TRP A 1 98 ? 2.774 -9.439 -6.521 1.00 93.00 98 TRP A N 1
ATOM 728 C CA . TRP A 1 98 ? 1.748 -8.412 -6.330 1.00 93.00 98 TRP A CA 1
ATOM 729 C C . TRP A 1 98 ? 0.840 -8.714 -5.131 1.00 93.00 98 TRP A C 1
ATOM 731 O O . TRP A 1 98 ? 0.640 -7.854 -4.276 1.00 93.00 98 TRP A O 1
ATOM 741 N N . ASP A 1 99 ? 0.322 -9.945 -5.025 1.00 94.06 99 ASP A N 1
ATOM 742 C CA . ASP A 1 99 ? -0.526 -10.352 -3.896 1.00 94.06 99 ASP A CA 1
ATOM 743 C C . ASP A 1 99 ? 0.247 -10.293 -2.562 1.00 94.06 99 ASP A C 1
ATOM 745 O O . ASP A 1 99 ? -0.329 -9.934 -1.533 1.00 94.06 99 ASP A O 1
ATOM 749 N N . ALA A 1 100 ? 1.549 -10.607 -2.567 1.00 92.38 100 ALA A N 1
ATOM 750 C CA . ALA A 1 100 ? 2.396 -10.500 -1.380 1.00 92.38 100 ALA A CA 1
ATOM 751 C C . ALA A 1 100 ? 2.608 -9.043 -0.952 1.00 92.38 100 ALA A C 1
ATOM 753 O O . ALA A 1 100 ? 2.460 -8.738 0.230 1.00 92.38 100 ALA A O 1
ATOM 754 N N . ASN A 1 101 ? 2.874 -8.137 -1.897 1.00 92.88 101 ASN A N 1
ATOM 755 C CA . ASN A 1 101 ? 2.962 -6.704 -1.623 1.00 92.88 101 ASN A CA 1
ATOM 756 C C . ASN A 1 101 ? 1.634 -6.150 -1.118 1.00 92.88 101 ASN A C 1
ATOM 758 O O . ASN A 1 101 ? 1.586 -5.474 -0.101 1.00 92.88 101 ASN A O 1
ATOM 762 N N . ARG A 1 102 ? 0.523 -6.514 -1.760 1.00 95.62 102 ARG A N 1
ATOM 763 C CA . ARG A 1 102 ? -0.814 -6.160 -1.280 1.00 95.62 102 ARG A CA 1
ATOM 764 C C . ARG A 1 102 ? -1.017 -6.605 0.169 1.00 95.62 102 ARG A C 1
ATOM 766 O O . ARG A 1 102 ? -1.448 -5.805 0.992 1.00 95.62 102 ARG A O 1
ATOM 773 N N . ALA A 1 103 ? -0.687 -7.851 0.509 1.00 94.38 103 ALA A N 1
ATOM 774 C CA . ALA A 1 103 ? -0.799 -8.341 1.883 1.00 94.38 103 ALA A CA 1
ATOM 775 C C . ALA A 1 103 ? 0.099 -7.569 2.870 1.00 94.38 103 ALA A C 1
ATOM 777 O O . ALA A 1 103 ? -0.341 -7.280 3.984 1.00 94.38 103 ALA A O 1
ATOM 778 N N . HIS A 1 104 ? 1.316 -7.213 2.453 1.00 93.62 104 HIS A N 1
ATOM 779 C CA . HIS A 1 104 ? 2.248 -6.381 3.216 1.00 93.62 104 HIS A CA 1
ATOM 780 C C . HIS A 1 104 ? 1.650 -5.001 3.529 1.00 93.62 104 HIS A C 1
ATOM 782 O O . HIS A 1 104 ? 1.548 -4.620 4.695 1.00 93.62 104 HIS A O 1
ATOM 788 N N . GLU A 1 105 ? 1.144 -4.291 2.519 1.00 94.69 105 GLU A N 1
ATOM 789 C CA . GLU A 1 105 ? 0.578 -2.950 2.713 1.00 94.69 105 GLU A CA 1
ATOM 790 C C . GLU A 1 105 ? -0.700 -2.955 3.557 1.00 94.69 105 GLU A C 1
ATOM 792 O O . GLU A 1 105 ? -0.919 -2.080 4.399 1.00 94.69 105 GLU A O 1
ATOM 797 N N . TRP A 1 106 ? -1.536 -3.982 3.404 1.00 95.69 106 TRP A N 1
ATOM 798 C CA . TRP A 1 106 ? -2.703 -4.153 4.265 1.00 95.69 106 TRP A CA 1
ATOM 799 C C . TRP A 1 106 ? -2.326 -4.377 5.730 1.00 95.69 106 TRP A C 1
ATOM 801 O O . TRP A 1 106 ? -3.054 -3.932 6.616 1.00 95.69 106 TRP A O 1
ATOM 811 N N . ALA A 1 107 ? -1.200 -5.028 6.016 1.00 93.44 107 ALA A N 1
ATOM 812 C CA . ALA A 1 107 ? -0.734 -5.166 7.389 1.00 93.44 107 ALA A CA 1
ATOM 813 C C . ALA A 1 107 ? -0.341 -3.808 7.996 1.00 93.44 107 ALA A C 1
ATOM 815 O O . ALA A 1 107 ? -0.655 -3.563 9.164 1.00 93.44 107 ALA A O 1
ATOM 816 N N . HIS A 1 108 ? 0.222 -2.878 7.213 1.00 91.44 108 HIS A N 1
ATOM 817 C CA . HIS A 1 108 ? 0.434 -1.497 7.665 1.00 91.44 108 HIS A CA 1
ATOM 818 C C . HIS A 1 108 ? -0.880 -0.775 7.982 1.00 91.44 108 HIS A C 1
ATOM 820 O O . HIS A 1 108 ? -0.979 -0.097 9.009 1.00 91.44 108 HIS A O 1
ATOM 826 N N . ALA A 1 109 ? -1.931 -0.993 7.186 1.00 93.44 109 ALA A N 1
ATOM 827 C CA . ALA A 1 109 ? -3.265 -0.477 7.500 1.00 93.44 109 ALA A CA 1
ATOM 828 C C . ALA A 1 109 ? -3.829 -1.048 8.814 1.00 93.44 109 ALA A C 1
ATOM 830 O O . ALA A 1 109 ? -4.516 -0.343 9.558 1.00 93.44 109 ALA A O 1
ATOM 831 N N . ARG A 1 110 ? -3.481 -2.296 9.158 1.00 92.88 110 ARG A N 1
ATOM 832 C CA . ARG A 1 110 ? -3.807 -2.943 10.445 1.00 92.88 110 ARG A CA 1
ATOM 833 C C . ARG A 1 110 ? -2.880 -2.547 11.601 1.00 92.88 110 ARG A C 1
ATOM 835 O O . ARG A 1 110 ? -3.054 -3.035 12.713 1.00 92.88 110 ARG A O 1
ATOM 842 N N . GLY A 1 111 ? -1.933 -1.639 11.372 1.00 87.75 111 GLY A N 1
ATOM 843 C CA . GLY A 1 111 ? -1.069 -1.080 12.412 1.00 87.75 111 GLY A CA 1
ATOM 844 C C . GLY A 1 111 ? 0.308 -1.725 12.518 1.00 87.75 111 GLY A C 1
ATOM 845 O O . GLY A 1 111 ? 1.043 -1.395 13.446 1.00 87.75 111 GLY A O 1
ATOM 846 N N . TRP A 1 112 ? 0.690 -2.605 11.587 1.00 87.88 112 TRP A N 1
ATOM 847 C CA . TRP A 1 112 ? 2.064 -3.094 11.524 1.00 87.88 112 TRP A CA 1
ATOM 848 C C . TRP A 1 112 ? 3.020 -1.955 11.156 1.00 87.88 112 TRP A C 1
ATOM 850 O O . TRP A 1 112 ? 2.717 -1.127 10.295 1.00 87.88 112 TRP A O 1
ATOM 860 N N . ARG A 1 113 ? 4.191 -1.911 11.789 1.00 82.56 113 ARG A N 1
ATOM 861 C CA . ARG A 1 113 ? 5.255 -0.944 11.510 1.00 82.56 113 ARG A CA 1
ATOM 862 C C . ARG A 1 113 ? 6.580 -1.680 11.395 1.00 82.56 113 ARG A C 1
ATOM 864 O O . ARG A 1 113 ? 6.823 -2.619 12.151 1.00 82.56 113 ARG A O 1
ATOM 871 N N . HIS A 1 114 ? 7.415 -1.215 10.474 1.00 74.19 114 HIS A N 1
ATOM 872 C CA . HIS A 1 114 ? 8.808 -1.638 10.385 1.00 74.19 114 HIS A CA 1
ATOM 873 C C . HIS A 1 114 ? 9.630 -1.001 11.496 1.00 74.19 114 HIS A C 1
ATOM 875 O O . HIS A 1 114 ? 9.337 0.108 11.958 1.00 74.19 114 HIS A O 1
ATOM 881 N N . ASN A 1 115 ? 10.685 -1.693 11.898 1.00 63.34 115 ASN A N 1
ATOM 882 C CA . ASN A 1 115 ? 11.759 -1.093 12.664 1.00 63.34 115 ASN A CA 1
ATOM 883 C C . ASN A 1 115 ? 12.461 0.034 11.898 1.00 63.34 115 ASN A C 1
ATOM 885 O O . ASN A 1 115 ? 12.432 0.068 10.666 1.00 63.34 115 ASN A O 1
ATOM 889 N N . PRO A 1 116 ? 13.166 0.929 12.614 1.00 54.97 116 PRO A N 1
ATOM 890 C CA . PRO A 1 116 ? 14.010 1.943 11.987 1.00 54.97 116 PRO A CA 1
ATOM 891 C C . PRO A 1 116 ? 15.110 1.381 11.069 1.00 54.97 116 PRO A C 1
ATOM 893 O O . PRO A 1 116 ? 15.600 2.110 10.214 1.00 54.97 116 PRO A O 1
ATOM 896 N N . ASP A 1 117 ? 15.507 0.115 11.236 1.00 56.94 117 ASP A N 1
ATOM 897 C CA . ASP A 1 117 ? 16.474 -0.581 10.373 1.00 56.94 117 ASP A CA 1
ATOM 898 C C . ASP A 1 117 ? 15.843 -1.171 9.095 1.00 56.94 117 ASP A C 1
ATOM 900 O O . ASP A 1 117 ? 16.548 -1.750 8.271 1.00 56.94 117 ASP A O 1
ATOM 904 N N . GLY A 1 118 ? 14.528 -1.005 8.913 1.00 54.72 118 GLY A N 1
ATOM 905 C CA . GLY A 1 118 ? 13.792 -1.501 7.754 1.00 54.72 118 GLY A CA 1
ATOM 906 C C . GLY A 1 118 ? 13.476 -2.998 7.788 1.00 54.72 118 GLY A C 1
ATOM 907 O O . GLY A 1 118 ? 13.004 -3.514 6.777 1.00 54.72 118 GLY A O 1
ATOM 908 N N . HIS A 1 119 ? 13.712 -3.690 8.910 1.00 55.00 119 HIS A N 1
ATOM 909 C CA . HIS A 1 119 ? 13.451 -5.123 9.066 1.00 55.00 119 HIS A CA 1
ATOM 910 C C . HIS A 1 119 ? 12.547 -5.428 10.261 1.00 55.00 119 HIS A C 1
ATOM 912 O O . HIS A 1 119 ? 12.908 -5.162 11.408 1.00 55.00 119 HIS A O 1
ATOM 918 N N . GLY A 1 120 ? 11.423 -6.110 10.023 1.00 50.50 120 GLY A N 1
ATOM 919 C CA . GLY A 1 120 ? 10.637 -6.743 11.080 1.00 50.50 120 GLY A CA 1
ATOM 920 C C . GLY A 1 120 ? 10.172 -5.832 12.222 1.00 50.50 120 GLY A C 1
ATOM 921 O O . GLY A 1 120 ? 10.259 -4.605 12.195 1.00 50.50 120 GLY A O 1
ATOM 922 N N . THR A 1 121 ? 9.586 -6.469 13.236 1.00 48.41 121 THR A N 1
ATOM 923 C CA . THR A 1 121 ? 8.870 -5.824 14.344 1.00 48.41 121 THR A CA 1
ATOM 924 C C . THR A 1 121 ? 9.760 -5.547 15.554 1.00 48.41 121 THR A C 1
ATOM 926 O O . THR A 1 121 ? 10.184 -6.483 16.230 1.00 48.41 121 THR A O 1
ATOM 929 N N . GLY A 1 122 ? 9.981 -4.287 15.913 1.00 40.12 122 GLY A N 1
ATOM 930 C CA . GLY A 1 122 ? 10.479 -3.893 17.240 1.00 40.12 122 GLY A CA 1
ATOM 931 C C . GLY A 1 122 ? 9.336 -3.499 18.168 1.00 40.12 122 GLY A C 1
ATOM 932 O O . GLY A 1 122 ? 8.173 -3.582 17.781 1.00 40.12 122 GLY A O 1
ATOM 933 N N . PRO A 1 123 ? 9.611 -3.028 19.390 1.00 44.44 123 PRO A N 1
ATOM 934 C CA . PRO A 1 123 ? 8.581 -2.704 20.385 1.00 44.44 123 PRO A CA 1
ATOM 935 C C . PRO A 1 123 ? 7.592 -1.596 19.958 1.00 44.44 123 PRO A C 1
ATOM 937 O O . PRO A 1 123 ? 6.585 -1.396 20.623 1.00 44.44 123 PRO A O 1
ATOM 940 N N . ALA A 1 124 ? 7.818 -0.910 18.831 1.00 43.44 124 ALA A N 1
ATOM 941 C CA . ALA A 1 124 ? 6.835 -0.027 18.188 1.00 43.44 124 ALA A CA 1
ATOM 942 C C . ALA A 1 124 ? 5.715 -0.778 17.425 1.00 43.44 124 ALA A C 1
ATOM 944 O O . ALA A 1 124 ? 4.773 -0.155 16.940 1.00 43.44 124 ALA A O 1
ATOM 945 N N . SER A 1 125 ? 5.811 -2.108 17.337 1.00 43.72 125 SER A N 1
ATOM 946 C CA . SER A 1 125 ? 4.854 -3.036 16.706 1.00 43.72 125 SER A CA 1
ATOM 947 C C . SER A 1 125 ? 3.865 -3.609 17.715 1.00 43.72 125 SER A C 1
ATOM 949 O O . SER A 1 125 ? 3.366 -4.721 17.543 1.00 43.72 125 SER A O 1
ATOM 951 N N . LEU A 1 126 ? 3.638 -2.911 18.827 1.00 42.06 126 LEU A N 1
ATOM 952 C CA . LEU A 1 126 ? 2.580 -3.319 19.732 1.00 42.06 126 LEU A CA 1
ATOM 953 C C . LEU A 1 126 ? 1.248 -3.204 18.974 1.00 42.06 126 LEU A C 1
ATOM 955 O O . LEU A 1 126 ? 1.041 -2.224 18.248 1.00 42.06 126 LEU A O 1
ATOM 959 N N . PRO A 1 127 ? 0.340 -4.188 19.105 1.00 40.62 127 PRO A N 1
ATOM 960 C CA . PRO A 1 127 ? -1.029 -4.003 18.645 1.00 40.62 127 PRO A CA 1
ATOM 961 C C . PRO A 1 127 ? -1.566 -2.695 19.244 1.00 40.62 127 PRO A C 1
ATOM 963 O O . PRO A 1 127 ? -1.155 -2.329 20.353 1.00 40.62 127 PRO A O 1
ATOM 966 N N . PRO A 1 128 ? -2.451 -1.966 18.540 1.00 39.69 128 PRO A N 1
ATOM 967 C CA . PRO A 1 128 ? -3.030 -0.756 19.102 1.00 39.69 128 PRO A CA 1
ATOM 968 C C . PRO A 1 128 ? -3.578 -1.068 20.507 1.00 39.69 128 PRO A C 1
ATOM 970 O O . PRO A 1 128 ? -4.242 -2.101 20.679 1.00 39.69 128 PRO A O 1
ATOM 973 N N . PRO A 1 129 ? -3.294 -0.232 21.524 1.00 35.88 129 PRO A N 1
ATOM 974 C CA . PRO A 1 129 ? -3.918 -0.373 22.833 1.00 35.88 129 PRO A CA 1
ATOM 975 C C . PRO A 1 129 ? -5.439 -0.402 22.635 1.00 35.88 129 PRO A C 1
ATOM 977 O O . PRO A 1 129 ? -6.003 0.566 22.130 1.00 35.88 129 PRO A O 1
ATOM 980 N N . GLY A 1 130 ? -6.089 -1.529 22.945 1.00 39.22 130 GLY A N 1
ATOM 981 C CA . GLY A 1 130 ? -7.526 -1.720 22.697 1.00 39.22 130 GLY A CA 1
ATOM 982 C C . GLY A 1 130 ? -7.915 -2.847 21.731 1.00 39.22 130 GLY A C 1
ATOM 983 O O . GLY A 1 130 ? -9.103 -3.031 21.495 1.00 39.22 130 GLY A O 1
ATOM 984 N N . ALA A 1 131 ? -6.988 -3.683 21.245 1.00 44.84 131 ALA A N 1
ATOM 985 C CA . ALA A 1 131 ? -7.349 -4.930 20.540 1.00 44.84 131 ALA A CA 1
ATOM 986 C C . ALA A 1 131 ? -8.117 -5.963 21.414 1.00 44.84 131 ALA A C 1
ATOM 988 O O . ALA A 1 131 ? -8.522 -7.010 20.913 1.00 44.84 131 ALA A O 1
ATOM 989 N N . ALA A 1 132 ? -8.357 -5.654 22.696 1.00 37.78 132 ALA A N 1
ATOM 990 C CA . ALA A 1 132 ? -9.287 -6.357 23.582 1.00 37.78 132 ALA A CA 1
ATOM 991 C C . ALA A 1 132 ? -10.500 -5.508 24.031 1.00 37.78 132 ALA A C 1
ATOM 993 O O . ALA A 1 132 ? -11.364 -6.039 24.716 1.00 37.78 132 ALA A O 1
ATOM 994 N N . ASP A 1 133 ? -10.625 -4.238 23.623 1.00 33.91 133 ASP A N 1
ATOM 995 C CA . ASP A 1 133 ? -11.688 -3.345 24.100 1.00 33.91 133 ASP A CA 1
ATOM 996 C C . ASP A 1 133 ? -12.412 -2.644 22.943 1.00 33.91 133 ASP A C 1
ATOM 998 O O . ASP A 1 133 ? -12.258 -1.452 22.673 1.00 33.91 133 ASP A O 1
ATOM 1002 N N . PHE A 1 134 ? -13.304 -3.401 22.302 1.00 36.72 134 PHE A N 1
ATOM 1003 C CA . PHE A 1 134 ? -14.506 -2.843 21.690 1.00 36.72 134 PHE A CA 1
ATOM 1004 C C . PHE A 1 134 ? -15.314 -2.122 22.782 1.00 36.72 134 PHE A C 1
ATOM 1006 O O . PHE A 1 134 ? -16.169 -2.712 23.441 1.00 36.72 134 PHE A O 1
ATOM 1013 N N . ARG A 1 135 ? -15.092 -0.820 22.968 1.00 29.48 135 ARG A N 1
ATOM 1014 C CA . ARG A 1 135 ? -16.119 0.049 23.544 1.00 29.48 135 ARG A CA 1
ATOM 1015 C C . ARG A 1 135 ? -16.707 0.915 22.452 1.00 29.48 135 ARG A C 1
ATOM 1017 O O . ARG A 1 135 ? -16.182 1.956 22.080 1.00 29.48 135 ARG A O 1
ATOM 1024 N N . VAL A 1 136 ? -17.836 0.412 21.962 1.00 36.47 136 VAL A N 1
ATOM 1025 C CA . VAL A 1 136 ? -19.018 1.177 21.572 1.00 36.47 136 VAL A CA 1
ATOM 1026 C C . VAL A 1 136 ? -18.961 2.602 22.133 1.00 36.47 136 VAL A C 1
ATOM 1028 O O . VAL A 1 136 ? -19.232 2.840 23.305 1.00 36.47 136 VAL A O 1
ATOM 1031 N N . ALA A 1 137 ? -18.649 3.556 21.268 1.00 32.16 137 ALA A N 1
ATOM 1032 C CA . ALA A 1 137 ? -19.138 4.916 21.396 1.00 32.16 137 ALA A CA 1
ATOM 1033 C C . ALA A 1 137 ? -19.737 5.288 20.045 1.00 32.16 137 ALA A C 1
ATOM 1035 O O . ALA A 1 137 ? -19.205 6.089 19.278 1.00 32.16 137 ALA A O 1
ATOM 1036 N N . ALA A 1 138 ? -20.871 4.647 19.758 1.00 33.69 138 ALA A N 1
ATOM 1037 C CA . ALA A 1 138 ? -21.869 5.219 18.885 1.00 33.69 138 ALA A CA 1
ATOM 1038 C C . ALA A 1 138 ? -22.161 6.638 19.396 1.00 33.69 138 ALA A C 1
ATOM 1040 O O . ALA A 1 138 ? -22.805 6.819 20.429 1.00 33.69 138 ALA A O 1
ATOM 1041 N N . ARG A 1 139 ? -21.677 7.657 18.683 1.00 35.19 139 ARG A N 1
ATOM 1042 C CA . ARG A 1 139 ? -22.294 8.980 18.748 1.00 35.19 139 ARG A CA 1
ATOM 1043 C C . ARG A 1 139 ? -23.644 8.871 18.042 1.00 35.19 139 ARG A C 1
ATOM 1045 O O . ARG A 1 139 ? -23.744 9.112 16.845 1.00 35.19 139 ARG A O 1
ATOM 1052 N N . GLY A 1 140 ? -24.662 8.453 18.788 1.00 35.12 140 GLY A N 1
ATOM 1053 C CA . GLY A 1 140 ? -26.044 8.820 18.494 1.00 35.12 140 GLY A CA 1
ATOM 1054 C C . GLY A 1 140 ? -26.274 10.293 18.869 1.00 35.12 140 GLY A C 1
ATOM 1055 O O . GLY A 1 140 ? -25.568 10.809 19.740 1.00 35.12 140 GLY A O 1
ATOM 1056 N N . PRO A 1 141 ? -27.195 10.999 18.194 1.00 36.78 141 PRO A N 1
ATOM 1057 C CA . PRO A 1 141 ? -27.360 12.439 18.350 1.00 36.78 141 PRO A CA 1
ATOM 1058 C C . PRO A 1 141 ? -27.973 12.808 19.705 1.00 36.78 141 PRO A C 1
ATOM 1060 O O . PRO A 1 141 ? -28.753 12.055 20.286 1.00 36.78 141 PRO A O 1
ATOM 1063 N N . ALA A 1 142 ? -27.621 14.004 20.179 1.00 41.22 142 ALA A N 1
ATOM 1064 C CA . ALA A 1 142 ? -28.191 14.625 21.366 1.00 41.22 142 ALA A CA 1
ATOM 1065 C C . ALA A 1 142 ? -29.719 14.749 21.244 1.00 41.22 142 ALA A C 1
ATOM 1067 O O . ALA A 1 142 ? -30.222 15.335 20.283 1.00 41.22 142 ALA A O 1
ATOM 1068 N N . ALA A 1 143 ? -30.442 14.226 22.234 1.00 38.03 143 ALA A N 1
ATOM 1069 C CA . ALA A 1 143 ? -31.851 14.534 22.439 1.00 38.03 143 ALA A CA 1
ATOM 1070 C C . ALA A 1 143 ? -31.973 15.806 23.295 1.00 38.03 143 ALA A C 1
ATOM 1072 O O . ALA A 1 143 ? -31.233 15.972 24.268 1.00 38.03 143 ALA A O 1
ATOM 1073 N N . LYS A 1 144 ? -32.873 16.698 22.873 1.00 43.16 144 LYS A N 1
ATOM 1074 C CA . LYS A 1 144 ? -33.377 17.840 23.644 1.00 43.16 144 LYS A CA 1
ATOM 1075 C C . LYS A 1 144 ? -34.446 17.385 24.626 1.00 43.16 144 LYS A C 1
ATOM 1077 O O . LYS A 1 144 ? -35.168 16.428 24.270 1.00 43.16 144 LYS A O 1
#

Secondary structure (DSSP, 8-state):
-----------PPP--------SSPPPPGGGSSS--SSS--EEEEES-HHHHHHHHHH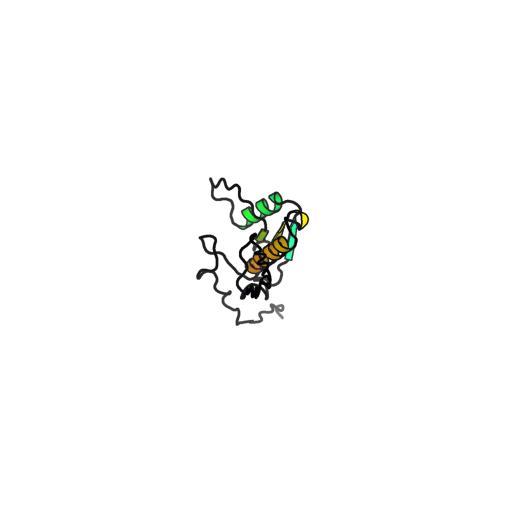HTT-PPTT-------SEEEETTTTEEEEE-GGGSS-HHHHHHHHHHHHHHHTT----TTSSS--GGGPPPTTTT-------PPPP-